Protein AF-A0A7X8EYE6-F1 (afdb_monomer_lite)

Foldseek 3Di:
DDDDDDPDDDDPVVVQVVVCVVVVPDDDQPDADPQQQAAPVGGGPVHGDSDRDVRSVVVVVVCVPQACDPPVHD

Secondary structure (DSSP, 8-state):
------SSPPPHHHHHHHHHHH-TT----SS--TT--EETTEESGGG--S--SHHHHHHHHTTTT----TTT--

Sequence (74 aa):
DDVRIWSYPLDAYAVARLYVEVKPDEEICLGYPEFDIAGPDGIGQQFRDCRVDLYDFAAFAQSWLECNIVPECL

Structure (mmCIF, N/CA/C/O backbone):
data_AF-A0A7X8EYE6-F1
#
_entry.id   AF-A0A7X8EYE6-F1
#
loop_
_atom_site.group_PDB
_atom_site.id
_atom_site.type_symbol
_atom_site.label_atom_id
_atom_site.label_alt_id
_atom_site.label_comp_id
_atom_site.label_asym_id
_atom_site.label_entity_id
_atom_site.label_seq_id
_atom_site.pdbx_PDB_ins_code
_atom_site.Cartn_x
_atom_site.Cartn_y
_atom_site.Cartn_z
_atom_site.occupancy
_atom_site.B_iso_or_equiv
_atom_site.auth_seq_id
_atom_site.auth_comp_id
_atom_site.auth_asym_id
_atom_site.auth_atom_id
_atom_site.pdbx_PDB_model_num
ATOM 1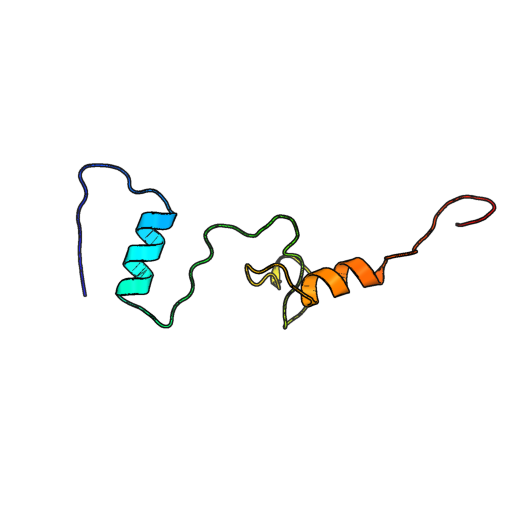 N N . ASP A 1 1 ? 19.832 -10.870 -20.016 1.00 77.19 1 ASP A N 1
ATOM 2 C CA . ASP A 1 1 ? 20.328 -9.568 -19.553 1.00 77.19 1 ASP A CA 1
ATOM 3 C C . ASP A 1 1 ? 19.972 -8.535 -20.612 1.00 77.19 1 ASP A C 1
ATOM 5 O O . ASP A 1 1 ? 20.069 -8.875 -21.789 1.00 77.19 1 ASP A O 1
ATOM 9 N N . ASP A 1 2 ? 19.477 -7.367 -20.211 1.00 87.44 2 ASP A N 1
ATOM 10 C CA . ASP A 1 2 ? 19.035 -6.273 -21.093 1.00 87.44 2 ASP A CA 1
ATOM 11 C C . ASP A 1 2 ? 19.502 -4.939 -20.492 1.00 87.44 2 ASP A C 1
ATOM 13 O O . ASP A 1 2 ? 19.275 -4.674 -19.312 1.00 87.44 2 ASP A O 1
ATOM 17 N N . VAL A 1 3 ? 20.168 -4.103 -21.293 1.00 91.25 3 VAL A N 1
ATOM 18 C CA . VAL A 1 3 ? 20.703 -2.802 -20.865 1.00 91.25 3 VAL A CA 1
ATOM 19 C C . VAL A 1 3 ? 20.186 -1.725 -21.801 1.00 91.25 3 VAL A C 1
ATOM 21 O O . VAL A 1 3 ? 20.364 -1.792 -23.017 1.00 91.25 3 VAL A O 1
ATOM 24 N N . ARG A 1 4 ? 19.588 -0.687 -21.217 1.00 92.25 4 ARG A N 1
ATOM 25 C CA . ARG A 1 4 ? 19.030 0.459 -21.935 1.00 92.25 4 ARG A CA 1
ATOM 26 C C . ARG A 1 4 ? 19.559 1.753 -21.320 1.00 92.25 4 ARG A C 1
ATOM 28 O O . ARG A 1 4 ? 19.726 1.847 -20.106 1.00 92.25 4 ARG A O 1
ATOM 35 N N . ILE A 1 5 ? 19.852 2.737 -22.168 1.00 94.75 5 ILE A N 1
ATOM 36 C CA . ILE A 1 5 ? 20.391 4.044 -21.770 1.00 94.75 5 ILE A CA 1
ATOM 37 C C . ILE A 1 5 ? 19.458 5.123 -22.316 1.00 94.75 5 ILE A C 1
ATOM 39 O O . ILE A 1 5 ? 19.175 5.152 -23.513 1.00 94.75 5 ILE A O 1
ATOM 43 N N . TRP A 1 6 ? 19.012 6.026 -21.443 1.00 96.50 6 TRP A N 1
ATOM 44 C CA . TRP A 1 6 ? 18.150 7.156 -21.789 1.00 96.50 6 TRP A CA 1
ATOM 45 C C . TRP A 1 6 ? 18.894 8.474 -21.582 1.00 96.50 6 TRP A C 1
ATOM 47 O O . TRP A 1 6 ? 19.662 8.623 -20.635 1.00 96.50 6 TRP A O 1
ATOM 57 N N . SER A 1 7 ? 18.653 9.448 -22.460 1.00 97.94 7 SER A N 1
ATOM 58 C CA . SER A 1 7 ? 19.209 10.807 -22.361 1.00 97.94 7 SER A CA 1
ATOM 59 C C . SER A 1 7 ? 18.374 11.747 -21.479 1.00 97.94 7 SER A C 1
ATOM 61 O O . SER A 1 7 ? 18.647 12.944 -21.419 1.00 97.94 7 SER A O 1
ATOM 63 N N . TYR A 1 8 ? 17.347 11.215 -20.815 1.00 97.06 8 TYR A N 1
ATOM 64 C CA . TYR A 1 8 ? 16.401 11.932 -19.965 1.00 97.06 8 TYR A CA 1
ATOM 65 C C . TYR A 1 8 ? 15.973 11.044 -18.786 1.00 97.06 8 TYR A C 1
ATOM 67 O O . TYR A 1 8 ? 16.049 9.816 -18.894 1.00 97.06 8 TYR A O 1
ATOM 75 N N . PRO A 1 9 ? 15.536 11.634 -17.657 1.00 96.62 9 PRO A N 1
ATOM 76 C CA . PRO A 1 9 ? 15.027 10.860 -16.537 1.00 96.62 9 PRO A CA 1
ATOM 77 C C . PRO A 1 9 ? 13.693 10.211 -16.908 1.00 96.62 9 PRO A C 1
ATOM 79 O O . PRO A 1 9 ? 12.778 10.877 -17.392 1.00 96.62 9 PRO A O 1
ATOM 82 N N . LEU A 1 10 ? 13.586 8.911 -16.653 1.00 97.44 10 LEU A N 1
ATOM 83 C CA . LEU A 1 10 ? 12.305 8.218 -16.633 1.00 97.44 10 LEU A CA 1
ATOM 84 C C . LEU A 1 10 ? 11.630 8.429 -15.279 1.00 97.44 10 LEU A C 1
ATOM 86 O O . LEU A 1 10 ? 12.307 8.517 -14.253 1.00 97.44 10 LEU A O 1
ATOM 90 N N . ASP A 1 11 ? 10.300 8.480 -15.269 1.00 97.06 11 ASP A N 1
ATOM 91 C CA . ASP A 1 11 ? 9.551 8.418 -14.018 1.00 97.06 11 ASP A CA 1
ATOM 92 C C . ASP A 1 11 ? 9.568 6.996 -13.425 1.00 97.06 11 ASP A C 1
ATOM 94 O O . ASP A 1 11 ? 9.877 6.006 -14.098 1.00 97.06 11 ASP A O 1
ATOM 98 N N . ALA A 1 12 ? 9.243 6.896 -12.135 1.00 96.12 12 ALA A N 1
ATOM 99 C CA . ALA A 1 12 ? 9.303 5.634 -11.403 1.00 96.12 12 ALA A CA 1
ATOM 100 C C . ALA A 1 12 ? 8.368 4.559 -11.989 1.00 96.12 12 ALA A C 1
ATOM 102 O O . ALA A 1 12 ? 8.717 3.378 -11.984 1.00 96.12 12 ALA A O 1
ATOM 103 N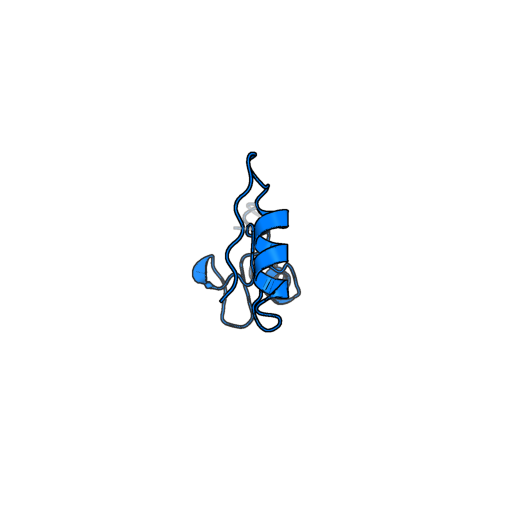 N . TYR A 1 13 ? 7.216 4.955 -12.542 1.00 96.62 13 TYR A N 1
ATOM 104 C CA . TYR A 1 13 ? 6.276 4.026 -13.161 1.00 96.62 13 TYR A CA 1
ATOM 105 C C . TYR A 1 13 ? 6.839 3.446 -14.457 1.00 96.62 13 TYR A C 1
ATOM 107 O O . TYR A 1 13 ? 6.815 2.229 -14.641 1.00 96.62 13 TYR A O 1
ATOM 115 N N . ALA A 1 14 ? 7.415 4.282 -15.321 1.00 96.81 14 ALA A N 1
ATOM 116 C CA . ALA A 1 14 ? 8.071 3.836 -16.544 1.00 96.81 14 ALA A CA 1
ATOM 117 C C . ALA A 1 14 ? 9.207 2.840 -16.251 1.00 96.81 14 ALA A C 1
ATOM 119 O O . ALA A 1 14 ? 9.315 1.813 -16.921 1.00 96.81 14 ALA A O 1
ATOM 120 N N . VAL A 1 15 ? 10.015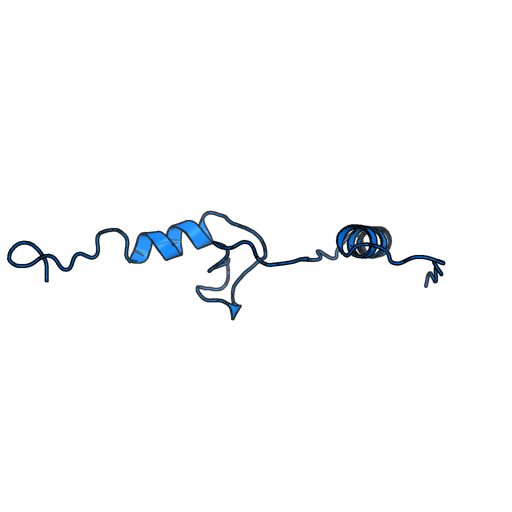 3.092 -15.216 1.00 95.31 15 VAL A N 1
ATOM 121 C CA . VAL A 1 15 ? 11.085 2.170 -14.801 1.00 95.31 15 VAL A CA 1
ATOM 122 C C . VAL A 1 15 ? 10.521 0.838 -14.295 1.00 95.31 15 VAL A C 1
ATOM 124 O O . VAL A 1 15 ? 10.984 -0.218 -14.725 1.00 95.31 15 VAL A O 1
ATOM 127 N N . ALA A 1 16 ? 9.503 0.861 -13.430 1.00 96.12 16 ALA A N 1
ATOM 128 C CA . ALA A 1 16 ? 8.878 -0.364 -12.930 1.00 96.12 16 ALA A CA 1
ATOM 129 C C . ALA A 1 16 ? 8.252 -1.199 -14.055 1.00 96.12 16 ALA A C 1
ATOM 131 O O . ALA A 1 16 ? 8.426 -2.415 -14.083 1.00 96.12 16 ALA A O 1
ATOM 132 N N . ARG A 1 17 ? 7.595 -0.547 -15.025 1.00 95.81 17 ARG A N 1
ATOM 133 C CA . ARG A 1 17 ? 7.038 -1.200 -16.219 1.00 95.81 17 ARG A CA 1
ATOM 134 C C . ARG A 1 17 ? 8.102 -1.942 -17.022 1.00 95.81 17 ARG A C 1
ATOM 136 O O . ARG A 1 17 ? 7.895 -3.102 -17.361 1.00 95.81 17 ARG A O 1
ATOM 143 N N . LEU A 1 18 ? 9.244 -1.306 -17.271 1.00 95.31 18 LEU A N 1
ATOM 144 C CA . LEU A 1 18 ? 10.361 -1.937 -17.977 1.00 95.31 18 LEU A CA 1
ATOM 145 C C . LEU A 1 18 ? 10.904 -3.161 -17.229 1.00 95.31 18 LEU A C 1
ATOM 147 O O . LEU A 1 18 ? 11.281 -4.146 -17.858 1.00 95.31 18 LEU A O 1
ATOM 151 N N . TYR A 1 19 ? 10.939 -3.115 -15.895 1.00 93.62 19 TYR A N 1
ATOM 152 C CA . TYR A 1 19 ? 11.425 -4.231 -15.086 1.00 93.62 19 TYR A CA 1
ATOM 153 C C . TYR A 1 19 ? 10.481 -5.441 -15.144 1.00 93.62 19 TYR A C 1
ATOM 155 O O . TYR A 1 19 ? 10.937 -6.553 -15.412 1.00 93.62 19 TYR A O 1
ATOM 163 N N . VAL A 1 20 ? 9.171 -5.235 -14.966 1.00 95.88 20 VAL A N 1
ATOM 164 C CA . VAL A 1 20 ? 8.185 -6.335 -14.991 1.00 95.88 20 VAL A CA 1
ATOM 165 C C . VAL A 1 20 ? 7.967 -6.915 -16.393 1.00 95.88 20 VAL A C 1
ATOM 167 O O . VAL A 1 20 ? 7.588 -8.071 -16.529 1.00 95.88 20 VAL A O 1
ATOM 170 N N . GLU A 1 21 ? 8.268 -6.166 -17.460 1.00 94.50 21 GLU A N 1
ATOM 171 C CA . GLU A 1 21 ? 8.314 -6.714 -18.827 1.00 94.50 21 GLU A CA 1
ATOM 172 C C . GLU A 1 21 ? 9.398 -7.788 -18.990 1.00 94.50 21 GLU A C 1
ATOM 174 O O . GLU A 1 21 ? 9.220 -8.743 -19.746 1.00 94.50 21 GLU A O 1
ATOM 179 N N . VAL A 1 22 ? 10.520 -7.643 -18.280 1.00 93.69 22 VAL A N 1
ATOM 180 C CA . VAL A 1 22 ? 11.625 -8.613 -18.288 1.00 93.69 22 VAL A CA 1
ATOM 181 C C . VAL A 1 22 ? 11.416 -9.705 -17.235 1.00 93.69 22 VAL A C 1
ATOM 183 O O . VAL A 1 22 ? 11.843 -10.842 -17.439 1.00 93.69 22 VAL A O 1
ATOM 186 N N . LYS A 1 23 ? 10.755 -9.376 -16.120 1.00 94.19 23 LYS A N 1
ATOM 187 C CA . LYS A 1 23 ? 10.428 -10.295 -15.025 1.00 94.19 23 LYS A CA 1
ATOM 188 C C . LYS A 1 23 ? 8.922 -10.276 -14.720 1.00 94.19 23 LYS A C 1
ATOM 190 O O . LYS A 1 23 ? 8.506 -9.577 -13.798 1.00 94.19 23 LYS A O 1
ATOM 195 N N . PRO A 1 24 ? 8.108 -11.039 -15.468 1.00 92.81 24 PRO A N 1
ATOM 196 C CA . PRO A 1 24 ? 6.647 -10.971 -15.371 1.00 92.81 24 PRO A CA 1
ATOM 197 C C . PRO A 1 24 ? 6.073 -11.501 -14.051 1.00 92.81 24 PRO A C 1
ATOM 199 O O . PRO A 1 24 ? 4.927 -11.196 -13.739 1.00 92.81 24 PRO A O 1
ATOM 202 N N . ASP A 1 25 ? 6.855 -12.267 -13.287 1.00 95.50 25 ASP A N 1
ATOM 203 C CA . ASP A 1 25 ? 6.447 -12.823 -11.989 1.00 95.50 25 ASP A CA 1
ATOM 204 C C . ASP A 1 25 ? 6.762 -11.888 -10.805 1.00 95.50 25 ASP A C 1
ATOM 206 O O . ASP A 1 25 ? 6.476 -12.223 -9.658 1.00 95.50 25 ASP A O 1
ATOM 210 N N . GLU A 1 26 ? 7.384 -10.734 -11.061 1.00 93.75 26 GLU A N 1
ATOM 211 C CA . GLU A 1 26 ? 7.714 -9.743 -10.035 1.00 93.75 26 GLU A CA 1
ATOM 212 C C . GLU A 1 26 ? 6.646 -8.645 -9.994 1.00 93.75 26 GLU A C 1
ATOM 214 O O . GLU A 1 26 ? 6.214 -8.131 -11.028 1.00 93.75 26 GLU A O 1
ATOM 219 N N . GLU A 1 27 ? 6.282 -8.214 -8.789 1.00 93.38 27 GLU A N 1
ATOM 220 C CA . GLU A 1 27 ? 5.422 -7.053 -8.567 1.00 93.38 27 GLU A CA 1
ATOM 221 C C . GLU A 1 27 ? 6.244 -5.921 -7.937 1.00 93.38 27 GLU A C 1
ATOM 223 O O . GLU A 1 27 ? 7.016 -6.136 -7.004 1.00 93.38 27 GLU A O 1
ATOM 228 N N . ILE A 1 28 ? 6.093 -4.695 -8.449 1.00 95.44 28 ILE A N 1
ATOM 229 C CA . ILE A 1 28 ? 6.809 -3.520 -7.940 1.00 95.44 28 ILE A CA 1
ATOM 230 C C . ILE A 1 28 ? 5.817 -2.530 -7.347 1.00 95.44 28 ILE A C 1
ATOM 232 O O . ILE A 1 28 ? 4.962 -1.984 -8.044 1.00 95.44 28 ILE A O 1
ATOM 236 N N . CYS A 1 29 ? 6.004 -2.235 -6.068 1.00 95.69 29 CYS A N 1
ATOM 237 C CA . CYS A 1 29 ? 5.283 -1.187 -5.375 1.00 95.69 29 CYS A CA 1
ATOM 238 C C . CYS A 1 29 ? 6.042 0.139 -5.433 1.00 95.69 29 CYS A C 1
ATOM 240 O O . CYS A 1 29 ? 7.146 0.265 -4.906 1.00 95.69 29 CYS A O 1
ATOM 242 N N . LEU A 1 30 ? 5.447 1.144 -6.076 1.00 96.00 30 LEU A N 1
ATOM 243 C CA . LEU A 1 30 ? 6.047 2.478 -6.210 1.00 96.00 30 LEU A CA 1
ATOM 244 C C . LEU A 1 30 ? 5.868 3.345 -4.960 1.00 96.00 30 LEU A C 1
ATOM 246 O O . LEU A 1 30 ? 6.555 4.351 -4.792 1.00 96.00 30 LEU A O 1
ATOM 250 N N . GLY A 1 31 ? 4.934 2.958 -4.099 1.00 95.94 31 GLY A N 1
ATOM 251 C CA . GLY A 1 31 ? 4.599 3.636 -2.863 1.00 95.94 31 GLY A CA 1
ATOM 252 C C . GLY A 1 31 ? 3.392 2.967 -2.226 1.00 95.94 31 GLY A C 1
ATOM 253 O O . GLY A 1 31 ? 2.500 2.489 -2.924 1.00 95.94 31 GLY A O 1
ATOM 254 N N . TYR A 1 32 ? 3.384 2.943 -0.901 1.00 97.00 32 TYR A N 1
ATOM 255 C CA . TYR A 1 32 ? 2.273 2.405 -0.133 1.00 97.00 32 TYR A CA 1
ATOM 256 C C . TYR A 1 32 ? 1.118 3.417 -0.126 1.00 97.00 32 TYR A C 1
ATOM 258 O O . TYR A 1 32 ? 1.361 4.587 0.203 1.00 97.00 32 TYR A O 1
ATOM 266 N N . PRO A 1 33 ? -0.112 3.010 -0.484 1.00 96.88 33 PRO A N 1
ATOM 267 C CA . PRO A 1 33 ? -1.302 3.828 -0.272 1.00 96.88 33 PRO A CA 1
ATOM 268 C C . PRO A 1 33 ? -1.438 4.264 1.195 1.00 96.88 33 PRO A C 1
ATOM 270 O O . PRO A 1 33 ? -0.952 3.594 2.100 1.00 96.88 33 PRO A O 1
ATOM 273 N N . GLU A 1 34 ? -2.126 5.380 1.445 1.00 95.94 34 GLU A N 1
ATOM 274 C CA . GLU A 1 34 ? -2.272 5.943 2.801 1.00 95.94 34 GLU A CA 1
ATOM 275 C C . GLU A 1 34 ? -2.894 4.957 3.805 1.00 95.94 34 GLU A C 1
ATOM 277 O O . GLU A 1 34 ? -2.489 4.925 4.965 1.00 95.94 34 GLU A O 1
ATOM 282 N N . PHE A 1 35 ? -3.846 4.139 3.348 1.00 95.75 35 PHE A N 1
ATOM 283 C CA . PHE A 1 35 ? -4.595 3.189 4.177 1.00 95.75 35 PHE A CA 1
ATOM 284 C C . PHE A 1 35 ? -4.181 1.732 3.983 1.00 95.75 35 PHE A C 1
ATOM 286 O O . PHE A 1 35 ? -4.900 0.847 4.426 1.00 95.75 35 PHE A O 1
ATOM 293 N N . ASP A 1 36 ? -3.040 1.495 3.342 1.00 97.62 36 ASP A N 1
ATOM 294 C CA . ASP A 1 36 ? -2.381 0.194 3.383 1.00 97.62 36 ASP A CA 1
ATOM 295 C C . ASP A 1 36 ? -1.635 0.117 4.720 1.00 97.62 36 ASP A C 1
ATOM 297 O O . ASP A 1 36 ? -0.593 0.751 4.922 1.00 97.62 36 ASP A O 1
ATOM 301 N N . ILE A 1 37 ? -2.257 -0.539 5.692 1.00 96.88 37 ILE A N 1
ATOM 302 C CA . ILE A 1 37 ? -1.806 -0.630 7.085 1.00 96.88 37 ILE A CA 1
ATOM 303 C C . ILE A 1 37 ? -1.741 -2.074 7.572 1.00 96.88 37 ILE A C 1
ATOM 305 O O . ILE A 1 37 ? -1.276 -2.316 8.690 1.00 96.88 37 ILE A O 1
ATOM 309 N N . ALA A 1 38 ? -2.213 -3.021 6.773 1.00 97.81 38 ALA A N 1
ATOM 310 C CA . ALA A 1 38 ? -2.224 -4.436 7.065 1.00 97.81 38 ALA A CA 1
ATOM 311 C C . ALA A 1 38 ? -2.026 -5.237 5.775 1.00 97.81 38 ALA A C 1
ATOM 313 O O . ALA A 1 38 ? -1.988 -4.703 4.678 1.00 97.81 38 ALA A O 1
ATOM 314 N N . GLY A 1 39 ? -1.899 -6.543 5.934 1.00 97.69 39 GLY A N 1
ATOM 315 C CA . GLY A 1 39 ? -1.873 -7.478 4.827 1.00 97.69 39 GLY A CA 1
ATOM 316 C C . GLY A 1 39 ? -2.187 -8.883 5.326 1.00 97.69 39 GLY A C 1
ATOM 317 O O . GLY A 1 39 ? -2.523 -9.071 6.504 1.00 97.69 39 GLY A O 1
ATOM 318 N N . PRO A 1 40 ? -2.038 -9.900 4.465 1.00 97.44 40 PRO A N 1
ATOM 319 C CA . PRO A 1 40 ? -2.322 -11.288 4.817 1.00 97.44 40 PRO A CA 1
ATOM 320 C C . PRO A 1 40 ? -1.557 -11.792 6.049 1.00 97.44 40 PRO A C 1
ATOM 322 O O . PRO A 1 40 ? -2.049 -12.666 6.764 1.00 97.44 40 PRO A O 1
ATOM 325 N N . ASP A 1 41 ? -0.376 -11.224 6.310 1.00 97.44 41 ASP A N 1
ATOM 326 C CA . ASP A 1 41 ? 0.551 -11.675 7.350 1.00 97.44 41 ASP A CA 1
ATOM 327 C C . ASP A 1 41 ? 0.460 -10.883 8.669 1.00 97.44 41 ASP A C 1
ATOM 329 O O . ASP A 1 41 ? 1.111 -11.255 9.650 1.00 97.44 41 ASP A O 1
ATOM 333 N N . GLY A 1 42 ? -0.337 -9.809 8.739 1.00 97.38 42 GLY A N 1
ATOM 334 C CA . GLY A 1 42 ? -0.506 -9.047 9.980 1.00 97.38 42 GLY A CA 1
ATOM 335 C C . GLY A 1 42 ? -0.906 -7.583 9.807 1.00 97.38 42 GLY A C 1
ATOM 336 O O . GLY A 1 42 ? -1.296 -7.140 8.734 1.00 97.38 42 GLY A O 1
ATOM 337 N N . ILE A 1 43 ? -0.807 -6.824 10.905 1.00 97.19 43 ILE A N 1
ATOM 338 C CA . ILE A 1 43 ? -1.178 -5.401 10.991 1.00 97.19 43 ILE A CA 1
ATOM 339 C C . ILE A 1 43 ? 0.038 -4.577 11.401 1.00 97.19 43 ILE A C 1
ATOM 341 O O . ILE A 1 43 ? 0.745 -4.922 12.353 1.00 97.19 43 ILE A O 1
ATOM 345 N N . GLY A 1 44 ? 0.278 -3.480 10.693 1.00 95.38 44 GLY A N 1
ATOM 346 C CA . GLY A 1 44 ? 1.401 -2.572 10.888 1.00 95.38 44 GLY A CA 1
ATOM 347 C C . GLY A 1 44 ? 2.192 -2.345 9.602 1.00 95.38 44 GLY A C 1
ATOM 348 O O . GLY A 1 44 ? 2.082 -3.090 8.633 1.00 95.38 44 GLY A O 1
ATOM 349 N N . GLN A 1 45 ? 3.052 -1.323 9.613 1.00 94.56 45 GLN A N 1
ATOM 350 C CA . GLN A 1 45 ? 3.817 -0.895 8.432 1.00 94.56 45 GLN A CA 1
ATOM 351 C C . GLN A 1 45 ? 4.678 -2.003 7.806 1.00 94.56 45 GLN A C 1
ATOM 353 O O . GLN A 1 45 ? 4.956 -1.947 6.609 1.00 94.56 45 GLN A O 1
ATOM 358 N N . GLN A 1 46 ? 5.113 -2.977 8.611 1.00 96.12 46 GLN A N 1
ATOM 359 C CA . GLN A 1 46 ? 5.913 -4.126 8.188 1.00 96.12 46 GLN A CA 1
ATOM 360 C C . GLN A 1 46 ? 5.115 -5.225 7.472 1.00 96.12 46 GLN A C 1
ATOM 362 O O . GLN A 1 46 ? 5.733 -6.109 6.891 1.00 96.12 46 GLN A O 1
ATOM 367 N N . PHE A 1 47 ? 3.781 -5.186 7.534 1.00 97.06 47 PHE A N 1
ATOM 368 C CA . PHE A 1 47 ? 2.889 -6.170 6.909 1.00 97.06 47 PHE A CA 1
ATOM 369 C C . PHE A 1 47 ? 2.105 -5.608 5.718 1.00 97.06 47 PHE A C 1
ATOM 371 O O . PHE A 1 47 ? 1.262 -6.310 5.175 1.00 97.06 47 PHE A O 1
ATOM 378 N N . ARG A 1 48 ? 2.376 -4.358 5.328 1.00 97.00 48 ARG A N 1
ATOM 379 C CA . ARG A 1 48 ? 1.766 -3.714 4.161 1.00 97.00 48 ARG A CA 1
ATOM 380 C C . ARG A 1 48 ? 2.074 -4.474 2.879 1.00 97.00 48 ARG A C 1
ATOM 382 O O . ARG A 1 48 ? 3.222 -4.881 2.682 1.00 97.00 48 ARG A O 1
ATOM 389 N N . ASP A 1 49 ? 1.090 -4.599 1.999 1.00 96.62 49 ASP A N 1
ATOM 390 C CA . ASP A 1 49 ? 1.180 -5.424 0.787 1.00 96.62 49 ASP A CA 1
ATOM 391 C C . ASP A 1 49 ? 0.964 -4.646 -0.526 1.00 96.62 49 ASP A C 1
ATOM 393 O O . ASP A 1 49 ? 0.867 -5.228 -1.611 1.00 96.62 49 ASP A O 1
ATOM 397 N N . CYS A 1 50 ? 0.969 -3.313 -0.447 1.00 97.25 50 CYS A N 1
ATOM 398 C CA . CYS A 1 50 ? 0.754 -2.377 -1.550 1.00 97.25 50 CYS A CA 1
ATOM 399 C C . CYS A 1 50 ? -0.642 -2.419 -2.162 1.00 97.25 50 CYS A C 1
ATOM 401 O O . CYS A 1 5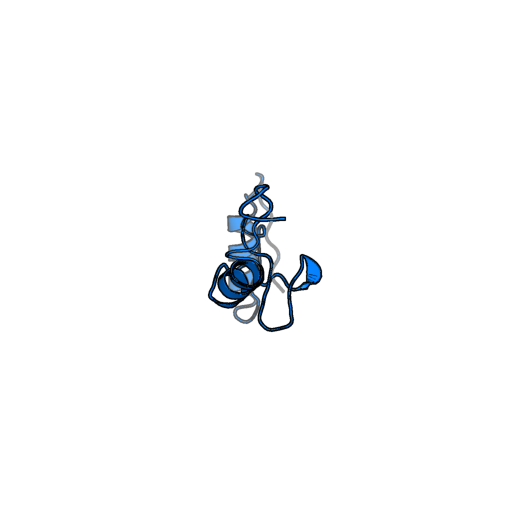0 ? -0.852 -1.937 -3.284 1.00 97.25 50 CYS A O 1
ATOM 403 N N . ARG A 1 51 ? -1.607 -2.963 -1.426 1.00 97.25 51 ARG A N 1
ATOM 404 C CA . ARG A 1 51 ? -3.019 -2.992 -1.779 1.00 97.25 51 ARG A CA 1
ATOM 405 C C . ARG A 1 51 ? -3.799 -2.401 -0.609 1.00 97.25 51 ARG A C 1
ATOM 407 O O . ARG A 1 51 ? -3.306 -2.283 0.499 1.00 97.25 51 ARG A O 1
ATOM 414 N N . VAL A 1 52 ? -4.995 -1.908 -0.907 1.00 97.50 52 VAL A N 1
ATOM 415 C CA . VAL A 1 52 ? -5.958 -1.539 0.133 1.00 97.50 52 VAL A CA 1
ATOM 416 C C . VAL A 1 52 ? -7.132 -2.472 -0.046 1.00 97.50 52 VAL A C 1
ATOM 418 O O . VAL A 1 52 ? -7.846 -2.370 -1.051 1.00 97.50 52 VAL A O 1
ATOM 421 N N . ASP A 1 53 ? -7.303 -3.403 0.883 1.00 97.69 53 ASP A N 1
ATOM 422 C CA . ASP A 1 53 ? -8.322 -4.439 0.784 1.00 97.69 53 ASP A CA 1
ATOM 423 C C . ASP A 1 53 ? -9.004 -4.760 2.131 1.00 97.69 53 ASP A C 1
ATOM 425 O O . ASP A 1 53 ? -9.133 -3.915 3.022 1.00 97.69 53 ASP A O 1
ATOM 429 N N . LEU A 1 54 ? -9.575 -5.963 2.247 1.00 98.12 54 LEU A N 1
ATOM 430 C CA . LEU A 1 54 ? -10.296 -6.374 3.448 1.00 98.12 54 LEU A CA 1
ATOM 431 C C . LEU A 1 54 ? -9.383 -6.589 4.661 1.00 98.12 54 LEU A C 1
ATOM 433 O O . LEU A 1 54 ? -9.890 -6.505 5.781 1.00 98.12 54 LEU A O 1
ATOM 437 N N . TYR A 1 55 ? -8.084 -6.837 4.478 1.00 98.25 55 TYR A N 1
ATOM 438 C CA . TYR A 1 55 ? -7.131 -6.914 5.584 1.00 98.25 55 TYR A CA 1
ATOM 439 C C . TYR A 1 55 ? -6.976 -5.548 6.259 1.00 98.25 55 TYR A C 1
ATOM 441 O O . TYR A 1 55 ? -7.099 -5.454 7.484 1.00 98.25 55 TYR A O 1
ATOM 449 N N . ASP A 1 56 ? -6.830 -4.477 5.476 1.00 97.56 56 ASP A N 1
ATOM 450 C CA . ASP A 1 56 ? -6.767 -3.102 5.988 1.00 97.56 56 ASP A CA 1
ATOM 451 C C . ASP A 1 56 ? -8.072 -2.680 6.651 1.00 97.56 56 ASP A C 1
ATOM 453 O O . ASP A 1 56 ? -8.085 -2.124 7.754 1.00 97.56 56 ASP A O 1
ATOM 457 N N . PHE A 1 57 ? -9.197 -2.994 6.003 1.00 96.25 57 PHE A N 1
ATOM 458 C CA . PHE A 1 57 ? -10.512 -2.703 6.558 1.00 96.25 57 PHE A CA 1
ATOM 459 C C . PHE A 1 57 ? -10.722 -3.406 7.902 1.00 96.25 57 PHE A C 1
ATOM 461 O O . PHE A 1 57 ? -11.228 -2.798 8.844 1.00 96.25 57 PHE A O 1
ATOM 468 N N . ALA A 1 58 ? -10.316 -4.673 8.015 1.00 96.38 58 ALA A N 1
ATOM 469 C CA . ALA A 1 58 ? -10.404 -5.420 9.262 1.00 96.38 58 ALA A CA 1
ATOM 470 C C . ALA A 1 58 ? -9.518 -4.812 10.359 1.00 96.38 58 ALA A C 1
ATOM 472 O O . ALA A 1 58 ? -9.941 -4.775 11.514 1.00 96.38 58 ALA A O 1
ATOM 473 N N . ALA A 1 59 ? -8.327 -4.310 10.020 1.00 95.81 59 ALA A N 1
ATOM 474 C CA . ALA A 1 59 ? -7.453 -3.620 10.967 1.00 95.81 59 ALA A CA 1
ATOM 475 C C . ALA A 1 59 ? -8.097 -2.335 11.510 1.00 95.81 59 ALA A C 1
ATOM 477 O O . ALA A 1 59 ? -8.102 -2.117 12.719 1.00 95.81 59 ALA A O 1
ATOM 478 N N . PHE A 1 60 ? -8.718 -1.529 10.644 1.00 91.06 60 PHE A N 1
ATOM 479 C CA . PHE A 1 60 ? -9.497 -0.362 11.070 1.00 91.06 60 PHE A CA 1
ATOM 480 C C . PHE A 1 60 ? -10.709 -0.756 11.927 1.00 91.06 60 PHE A C 1
ATOM 482 O O . PHE A 1 60 ? -10.986 -0.145 12.960 1.00 91.06 60 PHE A O 1
ATOM 489 N N . ALA A 1 61 ? -11.421 -1.807 11.519 1.00 94.94 61 ALA A N 1
ATOM 490 C CA . ALA A 1 61 ? -12.634 -2.262 12.183 1.00 94.94 61 ALA A CA 1
ATOM 491 C C . ALA A 1 61 ? -12.413 -2.757 13.622 1.00 94.94 61 ALA A C 1
ATOM 493 O O . ALA A 1 61 ? -13.359 -2.738 14.405 1.00 94.94 61 ALA A O 1
ATOM 494 N N . GLN A 1 62 ? -11.193 -3.162 13.997 1.00 92.81 62 GLN A N 1
ATOM 495 C CA . GLN A 1 62 ? -10.887 -3.670 15.344 1.00 92.81 62 GLN A CA 1
ATOM 496 C C . GLN A 1 62 ? -11.159 -2.667 16.463 1.00 92.81 62 GLN A C 1
ATOM 498 O O . GLN A 1 62 ? -11.574 -3.0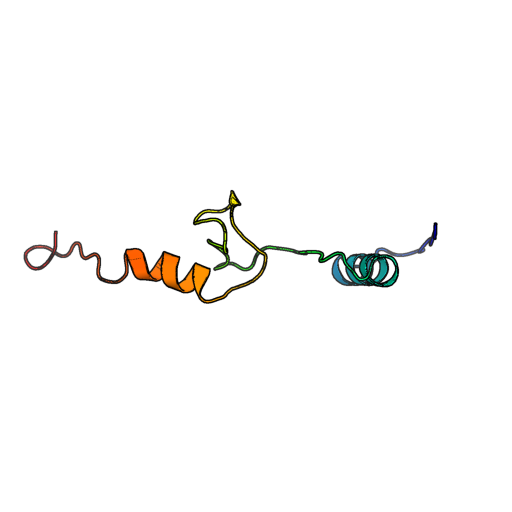72 17.546 1.00 92.81 62 GLN A O 1
ATOM 503 N N . SER A 1 63 ? -10.971 -1.382 16.178 1.00 89.62 63 SER A N 1
ATOM 504 C CA . SER A 1 63 ? -11.213 -0.283 17.118 1.00 89.62 63 SER A CA 1
ATOM 505 C C . SER A 1 63 ? -12.405 0.579 16.699 1.00 89.62 63 SER A C 1
ATOM 507 O O . SER A 1 63 ? -12.684 1.624 17.290 1.00 89.62 63 SER A O 1
ATOM 509 N N . TRP A 1 64 ? -13.143 0.155 15.670 1.00 87.06 64 TRP A N 1
ATOM 510 C CA . TRP A 1 64 ? -14.358 0.830 15.246 1.00 87.06 64 TRP A CA 1
ATOM 511 C C . TRP A 1 64 ? -15.385 0.654 16.361 1.00 87.06 64 TRP A C 1
ATOM 513 O O . TRP A 1 64 ? -15.747 -0.469 16.698 1.00 87.06 64 TRP A O 1
ATOM 523 N N . LEU A 1 65 ? -15.851 1.775 16.916 1.00 90.31 65 LEU A N 1
ATOM 524 C CA . LEU A 1 65 ? -16.735 1.892 18.087 1.00 90.31 65 LEU A CA 1
ATOM 525 C C . LEU A 1 65 ? -16.034 1.985 19.454 1.00 90.31 65 LEU A C 1
ATOM 527 O O . LEU A 1 65 ? -16.735 2.096 20.461 1.00 90.31 65 LEU A O 1
ATOM 531 N N . GLU A 1 66 ? -14.700 2.025 19.523 1.00 92.94 66 GLU A N 1
ATOM 532 C CA . GLU A 1 66 ? -14.040 2.545 20.730 1.00 92.94 66 GLU A CA 1
ATOM 533 C C . GLU A 1 66 ? -14.521 3.983 21.005 1.00 92.94 66 GLU A C 1
ATOM 535 O O . GLU A 1 66 ? -14.701 4.781 20.081 1.00 92.94 66 GLU A O 1
ATOM 540 N N . CYS A 1 67 ? -14.796 4.309 22.271 1.00 93.31 67 CYS A N 1
ATOM 541 C CA . CYS A 1 67 ? -15.503 5.536 22.631 1.00 93.31 67 CYS A CA 1
ATOM 542 C C . CYS A 1 67 ? -15.018 6.111 23.966 1.00 93.31 67 CYS A C 1
ATOM 544 O O . CYS A 1 67 ? -15.086 5.420 24.983 1.00 93.31 67 CYS A O 1
ATOM 546 N N . ASN A 1 68 ? -14.668 7.410 23.969 1.00 93.00 68 ASN A N 1
ATOM 547 C CA . ASN A 1 68 ? -14.098 8.122 25.128 1.00 93.00 68 ASN A CA 1
ATOM 548 C C . ASN A 1 68 ? -14.832 9.444 25.517 1.00 93.00 68 ASN A C 1
ATOM 550 O O . ASN A 1 68 ? -14.212 10.478 25.755 1.00 93.00 68 ASN A O 1
ATOM 554 N N . ILE A 1 69 ? -16.170 9.460 25.503 1.00 93.94 69 ILE A N 1
ATOM 555 C CA . ILE A 1 69 ? -17.080 10.604 25.801 1.00 93.94 69 ILE A CA 1
ATOM 556 C C . ILE A 1 69 ? -17.730 10.539 27.208 1.00 93.94 69 ILE A C 1
ATOM 558 O O . ILE A 1 69 ? -18.791 9.954 27.353 1.00 93.94 69 ILE A O 1
ATOM 562 N N . VAL A 1 70 ? -17.224 11.190 28.258 1.00 91.12 70 VAL A N 1
ATOM 563 C CA . VAL A 1 70 ? -17.838 11.111 29.617 1.00 91.12 70 VAL A CA 1
ATOM 564 C C . VAL A 1 70 ? -19.138 11.946 29.724 1.00 91.12 70 VAL A C 1
ATOM 566 O O . VAL A 1 70 ? -19.132 13.093 29.270 1.00 91.12 70 VAL A O 1
ATOM 569 N N . PRO A 1 71 ? -20.237 11.466 30.367 1.00 87.94 71 PRO A N 1
ATOM 570 C CA . PRO A 1 71 ? -20.392 10.226 31.152 1.00 87.94 71 PRO A CA 1
ATOM 571 C C . PRO A 1 71 ? -20.861 8.997 30.356 1.00 87.94 71 PRO A C 1
ATOM 573 O O . PRO A 1 71 ? -21.190 7.975 30.951 1.00 87.94 71 PRO A O 1
ATOM 576 N N . GLU A 1 72 ? -20.942 9.094 29.037 1.00 86.50 72 GLU A N 1
ATOM 577 C CA . GLU A 1 72 ? -21.540 8.074 28.169 1.00 86.50 72 GLU A CA 1
ATOM 578 C C . GLU A 1 72 ? -20.513 7.013 27.706 1.00 86.50 72 GLU A C 1
ATOM 580 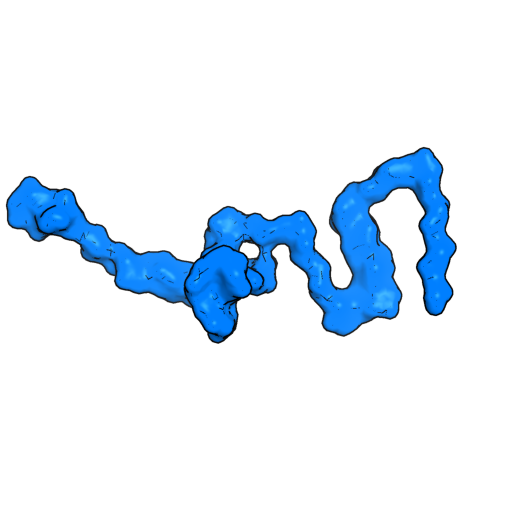O O . GLU A 1 72 ? -20.869 5.865 27.456 1.00 86.50 72 GLU A O 1
ATOM 585 N N . CYS A 1 73 ? -19.237 7.392 27.657 1.00 79.12 73 CYS A N 1
ATOM 586 C CA . CYS A 1 73 ? -18.056 6.721 27.120 1.00 79.12 73 CYS A CA 1
ATOM 587 C C . CYS A 1 73 ? -16.787 7.203 27.882 1.00 79.12 73 CYS A C 1
ATOM 589 O O . CYS A 1 73 ? -16.801 8.261 28.506 1.00 79.12 73 CYS A O 1
ATOM 591 N N . LEU A 1 74 ? -15.695 6.434 27.898 1.00 61.09 74 LEU A N 1
ATOM 592 C CA . LEU A 1 74 ? -14.647 6.529 28.938 1.00 61.09 74 LEU A CA 1
ATOM 593 C C . LEU A 1 74 ? -13.344 7.209 28.515 1.00 61.09 74 LEU A C 1
ATOM 595 O O . LEU A 1 74 ? -12.738 6.753 27.534 1.00 61.09 74 LEU A O 1
#

Radius of gyration: 19.77 Å; chains: 1; bounding box: 42×25×54 Å

pLDDT: mean 94.14, std 5.46, range [61.09, 98.25]